Protein AF-A0A1V6K315-F1 (afdb_monomer)

Secondary structure (DSSP, 8-state):
---BSTTSHHHHHHHHHHHH--------SB-S----SS-HHHHHHHTT-SHHHHHHHHHHHHHHHT-

pLDDT: mean 92.44, std 7.87, range [54.91, 98.19]

Nearest PDB structures (foldseek):
  8a4d-assembly1_A  TM=8.747E-01  e=2.265E-01  Pseudomonas aeruginosa LESB58
  8a29-assembly1_A  TM=8.775E-01  e=3.012E-01  Pseudomonas aeruginosa LESB58
  8a29-assembly2_B  TM=8.726E-01  e=3.235E-01  Pseudomonas aeruginosa LESB58
  8a5k-assembly2_B  TM=7.691E-01  e=5.328E-01  Pseudomonas aeruginosa LESB58

Solvent-accessible surface area (backbone atoms only — not comparable to full-atom values): 4199 Å² total; per-residue (Å²): 137,87,45,44,39,77,87,26,71,52,36,57,50,51,55,49,26,74,75,75,53,86,64,78,82,64,82,89,50,42,77,91,67,78,92,78,90,71,57,72,68,59,51,25,57,76,62,43,68,38,73,66,36,50,55,49,40,54,50,55,32,50,62,56,65,75,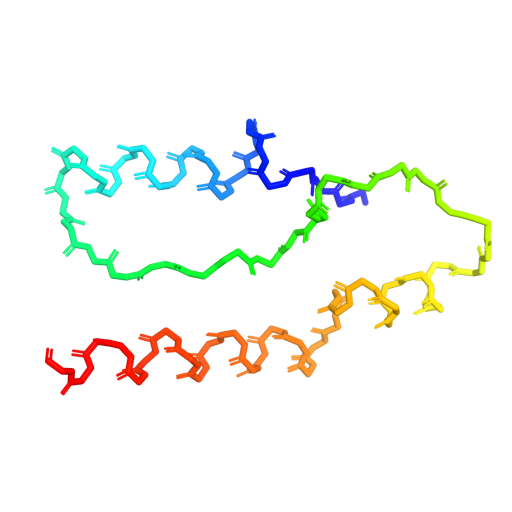104

Mean predicted aligned error: 3.5 Å

Foldseek 3Di:
DFDECPPDPVPVVVVCCVVPPVAFAFDLTAYPDDDDDDDPVVVCVVRLNDPVSVVVRVVVSVVVRVD

Radius of gyration: 13.37 Å; Cα contacts (8 Å, |Δi|>4): 59; chains: 1; bounding box: 27×22×34 Å

Sequence (67 aa):
MDHQEAGGLFGAVAELLARRCSVPVEPVCVADRFGESGSPGEIFAVLGLTAEGVAAAARRVLERHAR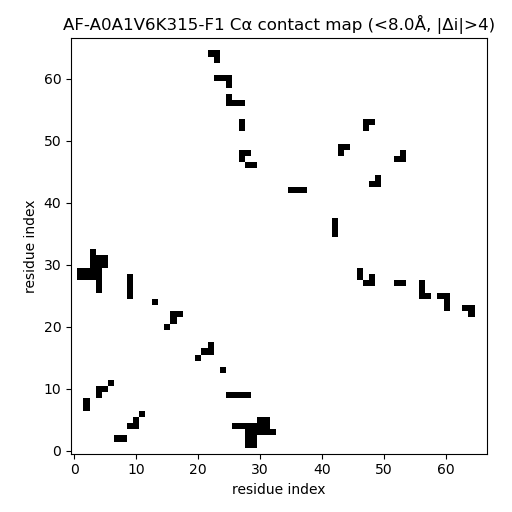

Structure (mmCIF, N/CA/C/O backbone):
data_AF-A0A1V6K315-F1
#
_entry.id   AF-A0A1V6K315-F1
#
loop_
_atom_site.group_PDB
_atom_site.id
_atom_site.type_symbol
_atom_site.label_atom_id
_atom_site.label_alt_id
_atom_site.label_comp_id
_atom_site.label_asym_id
_atom_site.label_entity_id
_atom_site.label_seq_id
_atom_site.pdbx_PDB_ins_code
_atom_site.Cartn_x
_atom_site.Cartn_y
_atom_site.Cartn_z
_atom_site.occupancy
_atom_site.B_iso_or_equiv
_atom_site.auth_seq_id
_atom_site.auth_comp_id
_atom_site.auth_asym_id
_atom_site.auth_atom_id
_atom_site.pdbx_PDB_model_num
ATOM 1 N N . MET A 1 1 ? 1.639 8.529 -11.540 1.00 54.91 1 MET A N 1
ATOM 2 C CA . MET A 1 1 ? 2.485 9.010 -10.434 1.00 54.91 1 MET A CA 1
ATOM 3 C C . MET A 1 1 ? 2.014 8.261 -9.216 1.00 54.91 1 MET A C 1
ATOM 5 O O . MET A 1 1 ? 0.860 8.437 -8.849 1.00 54.91 1 MET A O 1
ATOM 9 N N . ASP A 1 2 ? 2.841 7.363 -8.699 1.00 72.25 2 ASP A N 1
ATOM 10 C CA . ASP A 1 2 ? 2.542 6.699 -7.435 1.00 72.25 2 ASP A CA 1
ATOM 11 C C . ASP A 1 2 ? 3.257 7.428 -6.294 1.00 72.25 2 ASP A C 1
ATOM 13 O O . ASP A 1 2 ? 4.172 8.219 -6.536 1.00 72.25 2 ASP A O 1
ATOM 17 N N . HIS A 1 3 ? 2.789 7.227 -5.071 1.00 84.31 3 HIS A N 1
ATOM 18 C CA . HIS A 1 3 ? 3.222 7.962 -3.889 1.00 84.31 3 HIS A CA 1
ATOM 19 C C . HIS A 1 3 ? 3.977 7.047 -2.933 1.00 84.31 3 HIS A C 1
ATOM 21 O O . HIS A 1 3 ? 3.803 5.830 -2.956 1.00 84.31 3 HIS A O 1
ATOM 27 N N . GLN A 1 4 ? 4.818 7.639 -2.087 1.00 92.56 4 GLN A N 1
ATOM 28 C CA . GLN A 1 4 ? 5.398 6.913 -0.964 1.00 92.56 4 GLN A CA 1
ATOM 29 C C . GLN A 1 4 ? 4.311 6.619 0.073 1.00 92.56 4 GLN A C 1
ATOM 31 O O . GLN A 1 4 ? 3.380 7.408 0.256 1.00 92.56 4 GLN A O 1
ATOM 36 N N . GLU A 1 5 ? 4.455 5.500 0.771 1.00 92.81 5 GLU A N 1
ATOM 37 C CA . GLU A 1 5 ? 3.610 5.129 1.905 1.00 92.81 5 GLU A CA 1
ATOM 38 C C . GLU A 1 5 ? 3.627 6.217 2.986 1.00 92.81 5 GLU A C 1
ATOM 40 O O . GLU A 1 5 ? 2.578 6.657 3.470 1.00 92.81 5 GLU A O 1
ATOM 45 N N . ALA A 1 6 ? 4.825 6.715 3.301 1.00 91.25 6 ALA A N 1
ATOM 46 C CA . ALA A 1 6 ? 5.025 7.808 4.236 1.00 91.25 6 ALA A CA 1
ATOM 47 C C . ALA A 1 6 ? 4.592 9.154 3.631 1.00 91.25 6 ALA A C 1
ATOM 49 O O . ALA A 1 6 ? 5.082 9.576 2.584 1.00 91.25 6 ALA A O 1
ATOM 50 N N . GLY A 1 7 ? 3.692 9.854 4.328 1.00 89.62 7 GLY A N 1
ATOM 51 C CA . GLY A 1 7 ? 3.270 11.216 3.979 1.00 89.62 7 GLY A CA 1
ATOM 52 C C . GLY A 1 7 ? 2.354 11.333 2.756 1.00 89.62 7 GLY A C 1
ATOM 53 O O . GLY A 1 7 ? 2.014 12.447 2.365 1.00 89.62 7 GLY A O 1
ATOM 54 N N . GLY A 1 8 ? 1.948 10.214 2.149 1.00 92.94 8 GLY A N 1
ATOM 55 C CA . GLY A 1 8 ? 0.990 10.191 1.047 1.00 92.94 8 GLY A CA 1
ATOM 56 C C . GLY A 1 8 ? -0.446 9.877 1.484 1.00 92.94 8 GLY A C 1
ATOM 57 O O . GLY A 1 8 ? -0.840 10.129 2.625 1.00 92.94 8 GLY A O 1
ATOM 58 N N . LEU A 1 9 ? -1.251 9.316 0.573 1.00 94.56 9 LEU A N 1
ATOM 59 C CA . LEU A 1 9 ? -2.666 9.023 0.833 1.00 94.56 9 LEU A CA 1
ATOM 60 C C . LEU A 1 9 ? -2.845 8.019 1.975 1.00 94.56 9 LEU A C 1
ATOM 62 O O . LEU A 1 9 ? -3.686 8.240 2.845 1.00 94.56 9 LEU A O 1
ATOM 66 N N . PHE A 1 10 ? -2.053 6.942 1.985 1.00 95.5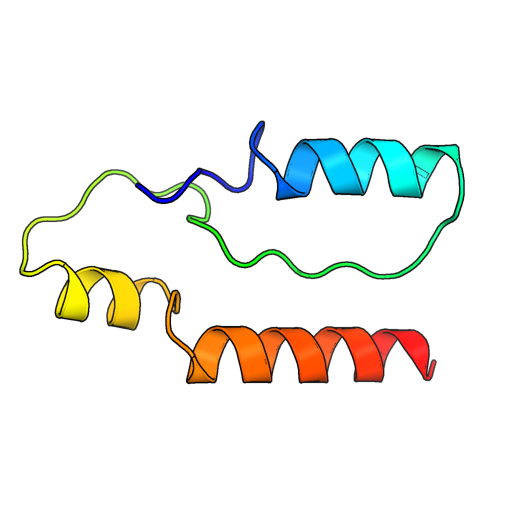0 10 PHE A N 1
ATOM 67 C CA . PHE A 1 10 ? -2.107 5.953 3.060 1.00 95.50 10 PHE A CA 1
ATOM 68 C C . PHE A 1 10 ? -1.871 6.604 4.428 1.00 95.50 10 PHE A C 1
ATOM 70 O O . PHE A 1 10 ? -2.691 6.420 5.323 1.00 95.50 10 PHE A O 1
ATOM 77 N N . GLY A 1 11 ? -0.826 7.429 4.567 1.00 95.00 11 GLY A N 1
ATOM 78 C CA . GLY A 1 11 ? -0.542 8.166 5.801 1.00 95.00 11 GLY A CA 1
ATOM 79 C C . GLY A 1 11 ? -1.702 9.064 6.240 1.00 95.00 11 GLY A C 1
ATOM 80 O O . GLY A 1 11 ? -2.167 8.953 7.372 1.00 95.00 11 GLY A O 1
ATOM 81 N N . ALA A 1 12 ? -2.243 9.881 5.332 1.00 95.38 12 ALA A N 1
ATOM 82 C CA . ALA A 1 12 ? -3.371 10.765 5.640 1.00 95.38 12 ALA A CA 1
ATOM 83 C C . ALA A 1 12 ? -4.622 9.995 6.109 1.00 95.38 12 ALA A C 1
ATOM 85 O O . ALA A 1 12 ? -5.291 10.396 7.066 1.00 95.38 12 ALA A O 1
ATOM 86 N N . VAL A 1 13 ? -4.938 8.870 5.458 1.00 95.81 13 VAL 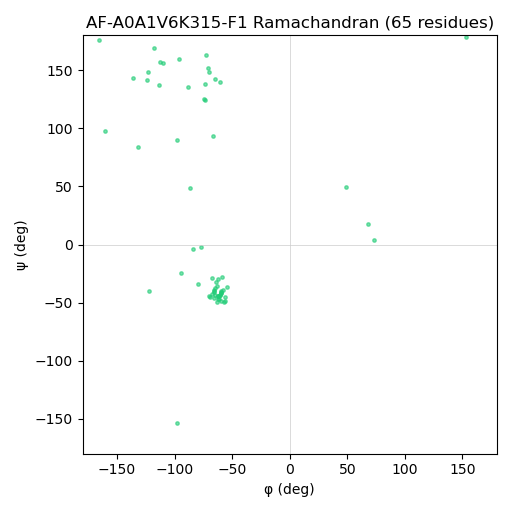A N 1
ATOM 87 C CA . VAL A 1 13 ? -6.066 8.011 5.847 1.00 95.81 13 VAL A CA 1
ATOM 88 C C . VAL A 1 13 ? -5.780 7.310 7.176 1.00 95.81 13 VAL A C 1
ATOM 90 O O . VAL A 1 13 ? -6.638 7.317 8.056 1.00 95.81 13 VAL A O 1
ATOM 93 N N . ALA A 1 14 ? -4.583 6.755 7.363 1.00 95.69 14 ALA A N 1
ATOM 94 C CA . ALA A 1 14 ? -4.188 6.079 8.596 1.00 95.69 14 ALA A CA 1
ATOM 95 C C . ALA A 1 14 ? -4.257 7.021 9.808 1.00 95.69 14 ALA A C 1
ATOM 97 O O . ALA A 1 14 ? -4.785 6.637 10.852 1.00 95.69 14 ALA A O 1
ATOM 98 N N . GLU A 1 15 ? -3.813 8.272 9.662 1.00 96.38 15 GLU A N 1
ATOM 99 C CA . GLU A 1 15 ? -3.927 9.297 10.703 1.00 96.38 15 GLU A CA 1
ATOM 100 C C . GLU A 1 15 ? -5.382 9.592 11.082 1.00 96.38 15 GLU A C 1
ATOM 102 O O . GLU A 1 15 ? -5.709 9.704 12.268 1.00 96.38 15 GLU A O 1
ATOM 107 N N . LEU A 1 16 ? -6.269 9.715 10.089 1.00 96.75 16 LEU A N 1
ATOM 108 C CA . LEU A 1 16 ? -7.693 9.931 10.329 1.00 96.75 16 LEU A CA 1
ATOM 109 C C . LEU A 1 16 ? -8.317 8.737 11.063 1.00 96.75 16 LEU A C 1
ATOM 111 O O . LEU A 1 16 ? -8.993 8.931 12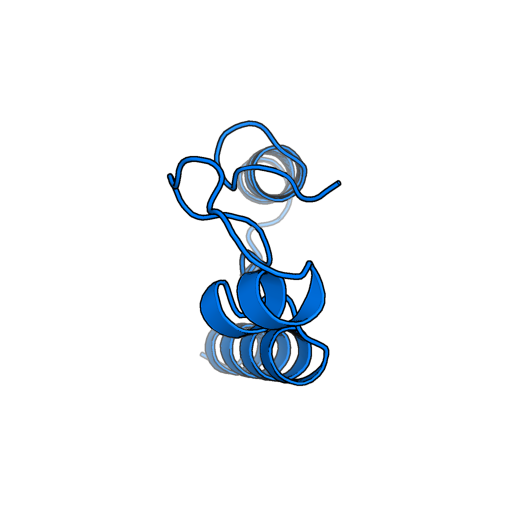.077 1.00 96.75 16 LEU A O 1
ATOM 115 N N . LEU A 1 17 ? -8.083 7.518 10.571 1.00 96.56 17 LEU A N 1
ATOM 116 C CA . LEU A 1 17 ? -8.642 6.292 11.142 1.00 96.56 17 LEU A CA 1
ATOM 117 C C . LEU A 1 17 ? -8.159 6.081 12.580 1.00 96.56 17 LEU A C 1
ATOM 119 O O . LEU A 1 17 ? -8.981 5.854 13.466 1.00 96.56 17 LEU A O 1
ATOM 123 N N . ALA A 1 18 ? -6.866 6.286 12.848 1.00 95.75 18 ALA A N 1
ATOM 124 C CA . ALA A 1 18 ? -6.299 6.189 14.193 1.00 95.75 18 ALA A CA 1
ATOM 125 C C . ALA A 1 18 ? -6.943 7.163 15.198 1.00 95.75 18 ALA A C 1
ATOM 127 O O . ALA A 1 18 ? -6.983 6.883 16.394 1.00 95.75 18 ALA A O 1
ATOM 128 N N . ARG A 1 19 ? -7.457 8.310 14.732 1.00 97.25 19 ARG A N 1
ATOM 129 C CA . ARG A 1 19 ? -8.086 9.338 15.583 1.00 97.25 19 ARG A CA 1
ATOM 130 C C . ARG A 1 19 ? -9.603 9.217 15.700 1.00 97.25 19 ARG A C 1
ATOM 132 O O . ARG A 1 19 ? -10.172 9.786 16.632 1.00 97.25 19 ARG A O 1
ATOM 139 N N . ARG A 1 20 ? -10.277 8.604 14.723 1.00 97.44 20 ARG A N 1
ATOM 140 C CA . ARG A 1 20 ? -11.746 8.670 14.590 1.00 97.44 20 ARG A CA 1
ATOM 141 C C . ARG A 1 20 ? -12.432 7.314 14.610 1.00 97.44 20 ARG A C 1
ATOM 143 O O . ARG A 1 20 ? -13.500 7.208 15.205 1.00 97.44 20 ARG A O 1
ATOM 150 N N . CYS A 1 21 ? -11.858 6.310 13.960 1.00 93.69 21 CYS A N 1
ATOM 151 C CA . CYS A 1 21 ? -12.460 4.989 13.833 1.00 93.69 21 CYS A CA 1
ATOM 152 C 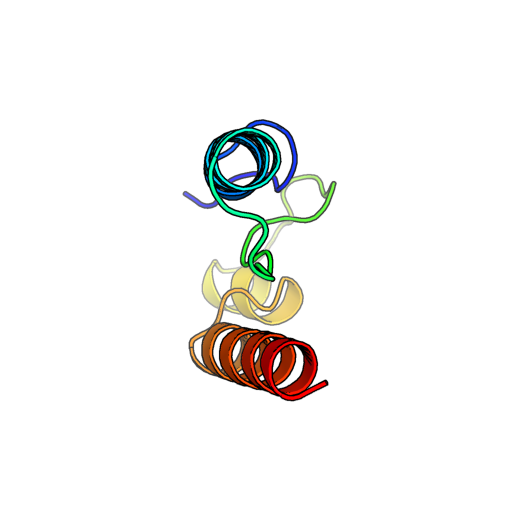C . CYS A 1 21 ? -11.386 3.959 13.473 1.00 93.69 21 CYS A C 1
ATOM 154 O O . CYS A 1 21 ? -11.009 3.801 12.314 1.00 93.69 21 CYS A O 1
ATOM 156 N N . SER A 1 22 ? -10.895 3.253 14.491 1.00 91.88 22 SER A N 1
ATOM 157 C CA . SER A 1 22 ? -9.846 2.248 14.342 1.00 91.88 22 SER A CA 1
ATOM 158 C C . SER A 1 22 ? -10.348 1.049 13.538 1.00 91.88 22 SER A C 1
ATOM 160 O O . SER A 1 22 ? -10.926 0.117 14.089 1.00 91.88 22 SER A O 1
ATOM 162 N N . VAL A 1 23 ? -10.117 1.079 12.229 1.00 95.00 23 VAL A N 1
ATOM 163 C CA . VAL A 1 23 ? -10.361 -0.032 11.303 1.00 95.00 23 VAL A CA 1
ATOM 164 C C . VAL A 1 23 ? -9.061 -0.373 10.572 1.00 95.00 23 VAL A C 1
ATOM 166 O O . VAL A 1 23 ? -8.228 0.514 10.362 1.00 95.00 23 VAL A O 1
ATOM 169 N N . PRO A 1 24 ? -8.839 -1.646 10.200 1.00 95.69 24 PRO A N 1
ATOM 170 C CA . PRO A 1 24 ? -7.628 -2.035 9.493 1.00 95.69 24 PRO A CA 1
ATOM 171 C C . PRO A 1 24 ? -7.571 -1.379 8.106 1.00 95.69 24 PRO A C 1
ATOM 173 O O . PRO A 1 24 ? -8.575 -1.285 7.404 1.00 95.69 24 PRO A O 1
ATOM 176 N N . VAL A 1 25 ? -6.370 -0.980 7.692 1.00 95.31 25 VAL A N 1
ATOM 177 C CA . VAL A 1 25 ? -6.073 -0.404 6.372 1.00 95.31 25 VAL A CA 1
ATOM 178 C C . VAL A 1 25 ? -4.794 -1.039 5.827 1.00 95.31 25 VAL A C 1
ATOM 180 O O . VAL A 1 25 ? -3.899 -1.355 6.608 1.00 95.31 25 VAL A O 1
ATOM 183 N N . GLU A 1 26 ? -4.716 -1.282 4.518 1.00 96.12 26 GLU A N 1
ATOM 184 C CA . GLU A 1 26 ? -3.504 -1.783 3.853 1.00 96.12 26 GLU A CA 1
ATOM 185 C C . GLU A 1 26 ? -2.937 -0.735 2.891 1.00 96.12 26 GLU A C 1
ATOM 187 O O . GLU A 1 26 ? -3.712 -0.136 2.139 1.00 96.12 26 GLU A O 1
ATOM 192 N N . PRO A 1 27 ? -1.610 -0.533 2.870 1.00 95.56 27 PRO A N 1
ATOM 193 C CA . PRO A 1 27 ? -0.970 0.319 1.882 1.00 95.56 27 PRO A CA 1
ATOM 194 C C . PRO A 1 27 ? -0.946 -0.360 0.504 1.00 95.56 27 PRO A C 1
ATOM 196 O O . PRO A 1 27 ? -0.660 -1.553 0.376 1.00 95.56 27 PR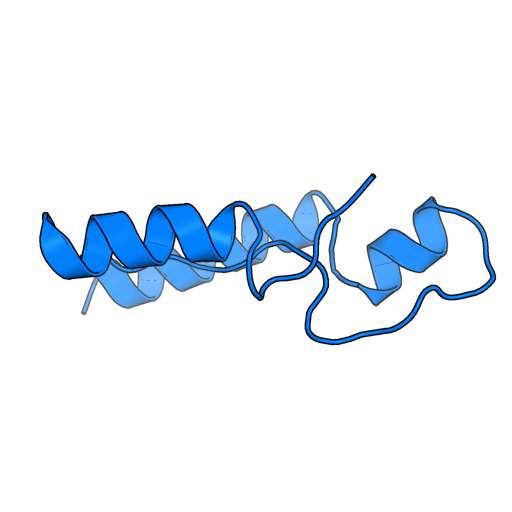O A O 1
ATOM 199 N N . VAL A 1 28 ? -1.231 0.425 -0.537 1.00 96.19 28 VAL A N 1
ATOM 200 C CA . VAL A 1 28 ? -0.954 0.102 -1.946 1.00 96.19 28 VAL A CA 1
ATOM 201 C C . VAL A 1 28 ? -0.278 1.327 -2.552 1.00 96.19 28 VAL A C 1
ATOM 203 O O . VAL A 1 28 ? -0.932 2.229 -3.072 1.00 96.19 28 VAL A O 1
ATOM 206 N N . CYS A 1 29 ? 1.029 1.398 -2.350 1.00 95.06 29 CYS A N 1
ATOM 207 C CA . CYS A 1 29 ? 1.879 2.546 -2.645 1.00 95.06 29 CYS A CA 1
ATOM 208 C C . CYS A 1 29 ? 3.350 2.102 -2.594 1.00 95.06 29 CYS A C 1
ATOM 210 O O . CYS A 1 29 ? 3.653 0.954 -2.262 1.00 95.06 29 CYS A O 1
ATOM 212 N N . VAL A 1 30 ? 4.279 3.000 -2.913 1.00 94.75 30 VAL A N 1
ATOM 213 C CA . VAL A 1 30 ? 5.719 2.711 -2.860 1.00 94.75 30 VAL A CA 1
ATOM 214 C C . VAL A 1 30 ? 6.199 2.685 -1.406 1.00 94.75 30 VAL A C 1
ATOM 216 O O . VAL A 1 30 ? 6.014 3.655 -0.675 1.00 94.75 30 VAL A O 1
ATOM 219 N N . ALA A 1 31 ? 6.836 1.593 -0.986 1.00 92.38 31 ALA A N 1
ATOM 220 C CA . ALA A 1 31 ? 7.323 1.416 0.383 1.00 92.38 31 ALA A CA 1
ATOM 221 C C . ALA A 1 31 ? 8.820 1.754 0.497 1.00 92.38 31 ALA A C 1
ATOM 223 O O . ALA A 1 31 ? 9.659 0.880 0.294 1.00 92.38 31 ALA A O 1
ATOM 224 N N . ASP A 1 32 ? 9.134 3.021 0.792 1.00 93.31 32 ASP A N 1
ATOM 225 C CA . ASP A 1 32 ? 10.493 3.536 1.053 1.00 93.31 32 ASP A CA 1
ATOM 226 C C . ASP A 1 32 ? 11.530 3.111 -0.004 1.00 93.31 32 ASP A C 1
ATOM 228 O O . ASP A 1 32 ? 12.599 2.567 0.279 1.00 93.31 32 ASP A O 1
ATOM 232 N N . ARG A 1 33 ? 11.175 3.317 -1.276 1.00 91.50 33 ARG A N 1
ATOM 233 C CA . ARG A 1 33 ? 12.036 3.010 -2.426 1.00 91.50 33 ARG A CA 1
ATOM 234 C C . ARG A 1 33 ? 12.244 4.236 -3.293 1.00 91.50 33 ARG A C 1
ATOM 236 O O . ARG A 1 33 ? 11.317 5.011 -3.539 1.00 91.50 33 ARG A O 1
ATOM 243 N N . PHE A 1 34 ? 13.465 4.370 -3.801 1.00 90.38 34 PHE A N 1
ATOM 244 C CA . PHE A 1 34 ? 13.788 5.325 -4.854 1.00 90.38 34 PHE A CA 1
ATOM 245 C C . PHE A 1 34 ? 13.210 4.881 -6.202 1.00 90.38 34 PHE A C 1
ATOM 247 O O . PHE A 1 34 ? 12.838 3.725 -6.388 1.00 90.38 34 PHE A O 1
ATOM 254 N N . GLY A 1 35 ? 13.141 5.819 -7.150 1.00 87.94 35 GLY A N 1
ATOM 255 C CA . GLY A 1 35 ? 12.728 5.520 -8.518 1.00 87.94 35 GLY A CA 1
ATOM 256 C C . GLY A 1 35 ? 13.668 4.517 -9.188 1.00 87.94 35 GLY A C 1
ATOM 257 O O . GLY A 1 35 ? 14.887 4.597 -9.042 1.00 87.94 35 GLY A O 1
ATOM 258 N N . GLU A 1 36 ? 13.087 3.593 -9.945 1.00 88.62 36 GLU A N 1
ATOM 259 C CA . GLU A 1 36 ? 13.804 2.532 -10.651 1.00 88.62 36 GLU A CA 1
ATOM 260 C C . GLU A 1 36 ? 13.769 2.755 -12.163 1.00 88.62 36 GLU A C 1
ATOM 262 O O . GLU A 1 36 ? 12.891 3.436 -12.694 1.00 88.62 36 GLU A O 1
ATOM 267 N N . SER A 1 37 ? 14.754 2.191 -12.863 1.00 92.50 37 SER A N 1
ATOM 268 C CA . SER A 1 37 ? 14.808 2.218 -14.326 1.00 92.50 37 SER A CA 1
ATOM 269 C C . SER A 1 37 ? 14.063 1.019 -14.900 1.00 92.50 37 SER A C 1
ATOM 271 O O . SER A 1 37 ? 14.254 -0.102 -14.442 1.00 92.50 37 SER A O 1
ATOM 273 N N . GLY A 1 38 ? 13.250 1.247 -15.925 1.00 92.12 38 GLY A N 1
ATOM 274 C CA . GLY A 1 38 ? 12.455 0.205 -16.572 1.00 92.12 38 GLY A CA 1
ATOM 275 C C . GLY A 1 38 ? 11.200 0.784 -17.207 1.00 92.12 38 GLY A C 1
ATOM 276 O O . GLY A 1 38 ? 10.945 1.991 -17.123 1.00 92.12 38 GLY A O 1
ATOM 277 N N . SER A 1 39 ? 10.403 -0.068 -17.848 1.00 94.62 39 SER A N 1
ATOM 278 C CA . SER A 1 39 ? 9.078 0.356 -18.287 1.00 94.62 39 SER A CA 1
ATOM 279 C C . SER A 1 39 ? 8.149 0.540 -17.075 1.00 94.62 39 SER A C 1
ATOM 281 O O . SER A 1 39 ? 8.300 -0.148 -16.061 1.00 94.62 39 SER A O 1
ATOM 283 N N . PRO A 1 40 ? 7.137 1.421 -17.162 1.00 90.31 40 PRO A N 1
ATOM 284 C CA . PRO A 1 40 ? 6.190 1.617 -16.066 1.00 90.31 40 PRO A CA 1
ATOM 285 C C . PRO A 1 40 ? 5.508 0.321 -15.604 1.00 90.31 40 PRO A C 1
ATOM 287 O O . PRO A 1 40 ? 5.290 0.139 -14.411 1.00 90.31 40 PRO A O 1
ATOM 290 N N . GLY A 1 41 ? 5.204 -0.592 -16.534 1.00 92.75 41 GLY A N 1
ATOM 291 C CA . GLY A 1 41 ? 4.556 -1.867 -16.222 1.00 92.75 41 GLY A CA 1
ATOM 292 C C . GLY A 1 41 ? 5.447 -2.813 -15.418 1.00 92.75 41 GLY A C 1
ATOM 293 O O . GLY A 1 41 ? 4.983 -3.407 -14.449 1.00 92.75 41 GLY A O 1
ATOM 294 N N . GLU A 1 42 ? 6.730 -2.915 -15.772 1.00 94.06 42 GLU A N 1
ATOM 295 C CA . GLU A 1 42 ? 7.702 -3.727 -15.026 1.00 94.06 42 GLU A CA 1
ATOM 296 C C . GLU A 1 42 ? 7.922 -3.168 -13.621 1.00 94.06 42 GLU A C 1
ATOM 298 O O . GLU A 1 42 ? 7.902 -3.916 -12.645 1.00 94.06 42 GLU A O 1
ATOM 303 N N . ILE A 1 43 ? 8.061 -1.844 -13.513 1.00 94.12 43 ILE A N 1
ATOM 304 C CA . ILE A 1 43 ? 8.235 -1.165 -12.227 1.00 94.12 43 ILE A CA 1
ATOM 305 C C . ILE A 1 43 ? 7.007 -1.399 -11.342 1.00 94.12 43 ILE A C 1
ATOM 307 O O . ILE A 1 43 ? 7.145 -1.789 -10.186 1.00 94.12 43 ILE A O 1
ATOM 311 N N . PHE A 1 44 ? 5.794 -1.228 -11.871 1.00 93.69 44 PHE A N 1
ATOM 312 C CA . PHE A 1 44 ? 4.573 -1.467 -11.100 1.00 93.69 44 PHE A CA 1
ATOM 313 C C . PHE A 1 44 ? 4.413 -2.930 -10.691 1.00 93.69 44 PHE A C 1
ATOM 315 O O . PHE A 1 44 ? 4.003 -3.190 -9.563 1.00 93.69 44 PHE A O 1
ATOM 322 N N . ALA A 1 45 ? 4.793 -3.881 -11.545 1.00 93.25 45 ALA A N 1
ATOM 323 C CA . ALA A 1 45 ? 4.802 -5.295 -11.183 1.00 93.25 45 ALA A CA 1
ATOM 324 C C . ALA A 1 45 ? 5.770 -5.584 -10.023 1.00 93.25 45 ALA A C 1
ATOM 326 O O . ALA A 1 45 ? 5.380 -6.229 -9.051 1.00 93.25 45 ALA A O 1
ATOM 327 N N . VAL A 1 46 ? 6.999 -5.057 -10.078 1.00 93.31 46 VAL A N 1
ATOM 328 C CA . VAL A 1 46 ? 8.009 -5.206 -9.012 1.00 93.31 46 VAL A CA 1
ATOM 329 C C . VAL A 1 46 ? 7.564 -4.554 -7.702 1.00 93.31 46 VAL A C 1
ATOM 331 O O . VAL A 1 46 ? 7.858 -5.066 -6.622 1.00 93.31 46 VAL A O 1
ATOM 334 N N . LEU A 1 47 ? 6.849 -3.433 -7.786 1.00 93.44 47 LEU A N 1
ATOM 335 C CA . LEU A 1 47 ? 6.325 -2.714 -6.626 1.00 93.44 47 LEU A CA 1
ATOM 336 C C . LEU A 1 47 ? 4.986 -3.275 -6.119 1.00 93.44 47 LEU A C 1
ATOM 338 O O . LEU A 1 47 ? 4.478 -2.804 -5.106 1.00 93.44 47 LEU A O 1
ATOM 342 N N . GLY A 1 48 ? 4.398 -4.267 -6.797 1.00 93.19 48 GLY A N 1
ATOM 343 C CA . GLY A 1 48 ? 3.078 -4.803 -6.451 1.00 93.19 48 GLY A CA 1
ATOM 344 C C . GLY A 1 48 ? 1.926 -3.818 -6.690 1.00 93.19 48 GLY A C 1
ATOM 345 O O . GLY A 1 48 ? 0.829 -4.013 -6.171 1.00 93.19 48 GLY A O 1
ATOM 346 N N . LEU A 1 49 ? 2.153 -2.776 -7.490 1.00 95.00 49 LEU A N 1
ATOM 347 C CA . LEU A 1 49 ? 1.189 -1.735 -7.861 1.00 95.00 49 LEU A CA 1
ATOM 348 C C . LEU A 1 49 ? 0.362 -2.170 -9.078 1.00 95.00 49 LEU A C 1
ATOM 350 O O . LEU A 1 49 ? 0.231 -1.455 -10.071 1.00 95.00 49 LEU A O 1
ATOM 354 N N . THR A 1 50 ? -0.174 -3.388 -9.012 1.00 95.44 50 THR A N 1
ATOM 355 C CA . THR A 1 50 ? -1.004 -3.992 -10.061 1.00 95.44 50 THR A CA 1
ATOM 356 C C . THR A 1 50 ? -2.412 -4.276 -9.545 1.00 95.44 50 THR A C 1
ATOM 358 O O . THR A 1 50 ? -2.676 -4.222 -8.341 1.00 95.44 50 THR A O 1
ATOM 361 N N . ALA A 1 51 ? -3.333 -4.621 -10.449 1.00 96.44 51 ALA A N 1
ATOM 362 C CA . ALA A 1 51 ? -4.687 -5.025 -10.071 1.00 96.44 51 ALA A CA 1
ATOM 363 C C . ALA A 1 51 ? -4.681 -6.240 -9.122 1.00 96.44 51 ALA A C 1
ATOM 365 O O . AL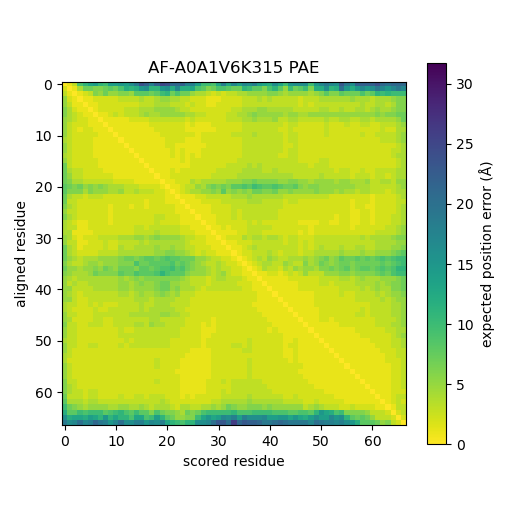A A 1 51 ? -5.437 -6.290 -8.151 1.00 96.44 51 ALA A O 1
ATOM 366 N N . GLU A 1 52 ? -3.786 -7.197 -9.360 1.00 97.50 52 GLU A N 1
ATOM 367 C CA . GLU A 1 52 ? -3.587 -8.371 -8.513 1.00 97.50 52 GLU A CA 1
ATOM 368 C C . GLU A 1 52 ? -3.049 -7.973 -7.136 1.00 97.50 52 GLU A C 1
ATOM 370 O O . GLU A 1 52 ? -3.521 -8.494 -6.122 1.00 97.50 52 GLU A O 1
ATOM 375 N N . GLY A 1 53 ? -2.113 -7.019 -7.088 1.00 97.00 53 GLY A N 1
ATOM 376 C CA . GLY A 1 53 ? -1.578 -6.465 -5.845 1.00 97.00 53 GLY A CA 1
ATOM 377 C C . GLY A 1 53 ? -2.647 -5.773 -4.998 1.00 97.00 53 GLY A C 1
ATOM 378 O O . GLY A 1 53 ? -2.767 -6.059 -3.803 1.00 97.00 53 GLY A O 1
ATOM 379 N N . VAL A 1 54 ? -3.504 -4.959 -5.626 1.00 97.25 54 VAL A N 1
ATOM 380 C CA . VAL A 1 54 ? -4.677 -4.344 -4.978 1.00 97.25 54 VAL A CA 1
ATOM 381 C C . VAL A 1 54 ? -5.621 -5.419 -4.436 1.00 97.25 54 VAL A C 1
ATOM 383 O O . VAL A 1 54 ? -6.018 -5.369 -3.272 1.00 97.25 54 VAL A O 1
ATOM 386 N N . ALA A 1 55 ? -5.960 -6.429 -5.243 1.00 98.19 55 ALA A N 1
ATOM 387 C CA . ALA A 1 55 ? -6.851 -7.509 -4.822 1.00 98.19 55 ALA A CA 1
ATOM 388 C C . ALA A 1 55 ? -6.260 -8.357 -3.680 1.00 98.19 55 ALA A C 1
ATOM 390 O O . ALA A 1 55 ? -6.999 -8.880 -2.843 1.00 98.19 55 ALA A O 1
ATOM 391 N N . ALA A 1 56 ? -4.937 -8.521 -3.632 1.00 97.81 56 ALA A N 1
ATOM 392 C CA . ALA A 1 56 ? -4.253 -9.187 -2.530 1.00 97.81 56 ALA A CA 1
ATOM 393 C C . ALA A 1 56 ? -4.293 -8.338 -1.248 1.00 97.81 56 ALA A C 1
ATOM 395 O O . ALA A 1 56 ? -4.620 -8.867 -0.188 1.00 97.81 56 ALA A O 1
ATOM 396 N N . ALA A 1 57 ? -4.035 -7.029 -1.340 1.00 97.25 57 ALA A N 1
ATOM 397 C CA . ALA A 1 57 ? -4.154 -6.106 -0.209 1.00 97.25 57 ALA A CA 1
ATOM 398 C C . ALA A 1 57 ? -5.586 -6.067 0.350 1.00 97.25 57 ALA A C 1
ATOM 400 O O . ALA A 1 57 ? -5.787 -6.185 1.558 1.00 97.25 57 ALA A O 1
ATOM 401 N N . ALA A 1 58 ? -6.595 -6.015 -0.523 1.00 97.44 58 ALA A N 1
ATOM 402 C CA . ALA A 1 58 ? -7.998 -6.075 -0.120 1.00 97.44 58 ALA A CA 1
ATOM 403 C C . ALA A 1 58 ? -8.341 -7.380 0.624 1.00 97.44 58 ALA A C 1
ATOM 405 O O . ALA A 1 58 ? -9.059 -7.366 1.620 1.00 97.44 58 ALA A O 1
ATOM 406 N N . ARG A 1 59 ? -7.801 -8.524 0.192 1.00 97.81 59 ARG A N 1
ATOM 407 C CA . ARG A 1 59 ? -7.994 -9.792 0.912 1.00 97.81 59 ARG A CA 1
ATOM 408 C C . ARG A 1 59 ? -7.331 -9.780 2.291 1.00 97.81 59 ARG A C 1
ATOM 410 O O . ARG A 1 59 ? -7.996 -10.104 3.271 1.00 97.81 59 ARG A O 1
ATOM 417 N N . ARG A 1 60 ? -6.082 -9.313 2.392 1.00 97.25 60 ARG A N 1
ATOM 418 C CA . ARG A 1 60 ? -5.375 -9.206 3.682 1.00 97.25 60 ARG A CA 1
ATOM 419 C C . ARG A 1 60 ? -6.097 -8.299 4.679 1.00 97.25 60 ARG A C 1
ATOM 421 O O . ARG A 1 60 ? -6.186 -8.641 5.857 1.00 97.25 60 ARG A O 1
ATOM 428 N N . VAL A 1 61 ? -6.641 -7.159 4.236 1.00 96.94 61 VAL A N 1
ATOM 429 C CA . VAL A 1 61 ? -7.358 -6.253 5.149 1.00 96.94 61 VAL A CA 1
ATOM 430 C C . VAL A 1 61 ? -8.640 -6.892 5.691 1.00 96.94 61 VAL A C 1
ATOM 432 O O . VAL A 1 61 ? -8.920 -6.776 6.885 1.00 96.94 61 VAL A O 1
ATOM 435 N N . LEU A 1 62 ? -9.372 -7.632 4.851 1.00 96.38 62 LEU A N 1
ATOM 436 C CA . LEU A 1 62 ? -10.578 -8.361 5.256 1.00 96.38 62 LEU A CA 1
ATOM 437 C C . LEU A 1 62 ? -10.259 -9.484 6.250 1.00 96.38 62 LEU A C 1
ATOM 439 O O . LEU A 1 62 ? -10.969 -9.644 7.241 1.00 96.38 62 LEU A O 1
ATOM 443 N N . GLU A 1 63 ? -9.160 -10.211 6.045 1.00 95.94 63 GLU A N 1
ATOM 444 C CA . GLU A 1 63 ? -8.690 -11.241 6.982 1.00 95.94 63 GLU A CA 1
ATOM 445 C C . GLU A 1 63 ? -8.326 -10.679 8.363 1.00 95.94 63 GLU A C 1
ATOM 447 O O . GLU A 1 63 ? -8.436 -11.392 9.360 1.00 95.94 63 GLU A O 1
ATOM 452 N N . ARG A 1 64 ? -7.887 -9.416 8.446 1.00 93.06 64 ARG A N 1
ATOM 453 C CA . ARG A 1 64 ? -7.648 -8.736 9.730 1.00 93.06 64 ARG A CA 1
ATOM 454 C C . ARG A 1 64 ? -8.928 -8.219 10.368 1.00 93.06 64 ARG A C 1
ATOM 456 O O . ARG A 1 64 ? -9.018 -8.227 11.586 1.00 93.06 64 ARG A O 1
ATOM 463 N N . HIS A 1 65 ? -9.899 -7.784 9.567 1.00 82.44 65 HIS A N 1
ATOM 464 C CA . HIS A 1 65 ? -11.204 -7.349 10.068 1.00 82.44 65 HIS A CA 1
ATOM 465 C C . HIS A 1 65 ? -12.025 -8.511 10.652 1.00 82.44 65 HIS A C 1
ATOM 467 O O . HIS A 1 65 ? -12.857 -8.301 11.525 1.00 82.44 65 HIS A O 1
ATOM 473 N N . ALA A 1 66 ? -11.820 -9.738 10.169 1.00 72.62 66 ALA A N 1
ATOM 474 C CA . ALA A 1 66 ? -12.539 -10.918 10.650 1.00 72.62 66 ALA A CA 1
ATOM 475 C C . ALA A 1 66 ? -12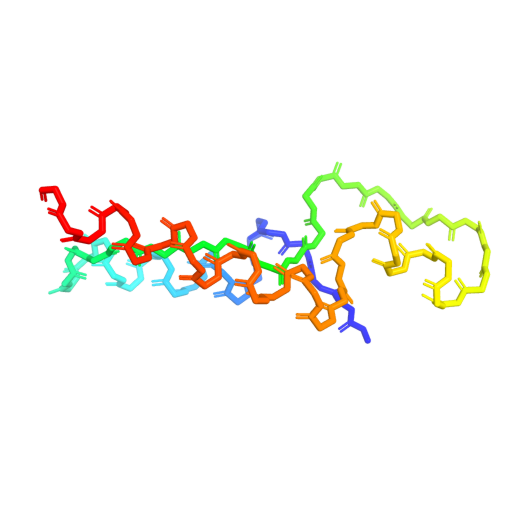.043 -11.470 12.007 1.00 72.62 66 ALA A C 1
ATOM 477 O O . ALA A 1 66 ? -12.594 -12.469 12.471 1.00 72.62 66 ALA A O 1
ATOM 478 N N . ARG A 1 67 ? -11.000 -10.879 12.607 1.00 58.41 67 ARG A N 1
ATOM 479 C CA . ARG A 1 67 ? -10.407 -11.315 13.883 1.00 58.41 67 ARG A CA 1
ATOM 480 C C . ARG A 1 67 ? -10.906 -10.499 15.065 1.00 58.41 67 ARG A C 1
ATOM 482 O O . ARG A 1 67 ? -11.168 -9.293 14.877 1.00 58.41 67 ARG A O 1
#